Protein AF-A0A3D1UQC9-F1 (afdb_monomer)

Structure (mmCIF, N/CA/C/O backbone):
data_AF-A0A3D1UQC9-F1
#
_entry.id   AF-A0A3D1UQC9-F1
#
loop_
_atom_site.group_PDB
_atom_site.id
_atom_site.type_symbol
_atom_site.label_atom_id
_atom_site.label_alt_id
_atom_site.label_comp_id
_atom_site.label_asym_id
_atom_site.label_entity_id
_atom_site.label_seq_id
_atom_site.pdbx_PDB_ins_code
_atom_site.Cartn_x
_atom_site.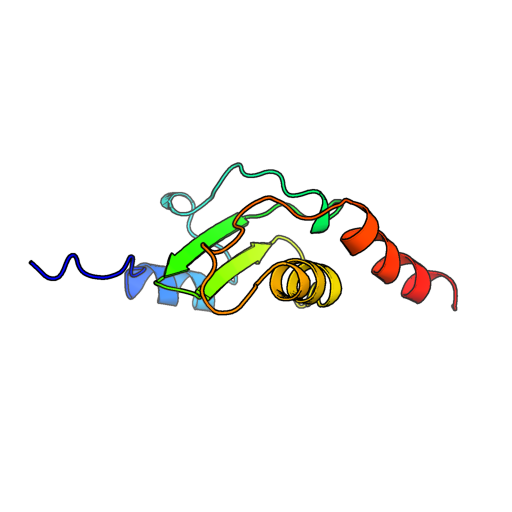Cartn_y
_atom_site.Cartn_z
_atom_site.occupancy
_atom_site.B_iso_or_equiv
_atom_site.auth_seq_id
_atom_site.auth_comp_id
_atom_site.auth_asym_id
_atom_site.auth_atom_id
_atom_site.pdbx_PDB_model_num
ATOM 1 N N . SER A 1 1 ? -24.812 -14.940 4.010 1.00 37.66 1 SER A N 1
ATOM 2 C CA . SER A 1 1 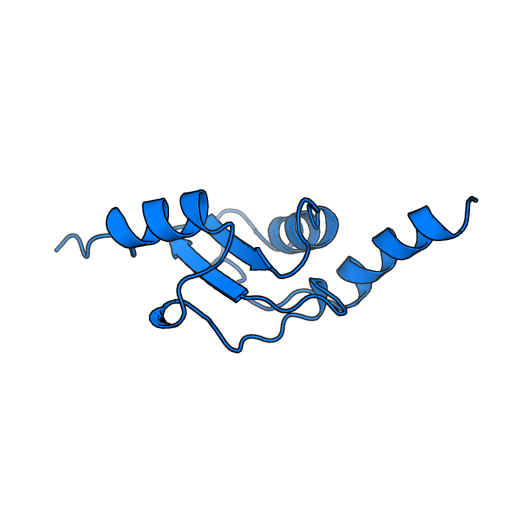? -24.217 -14.763 2.674 1.00 37.66 1 SER A CA 1
ATOM 3 C C . SER A 1 1 ? -22.754 -14.412 2.873 1.00 37.66 1 SER A C 1
ATOM 5 O O . SER A 1 1 ? -22.473 -13.305 3.316 1.00 37.66 1 SER A O 1
ATOM 7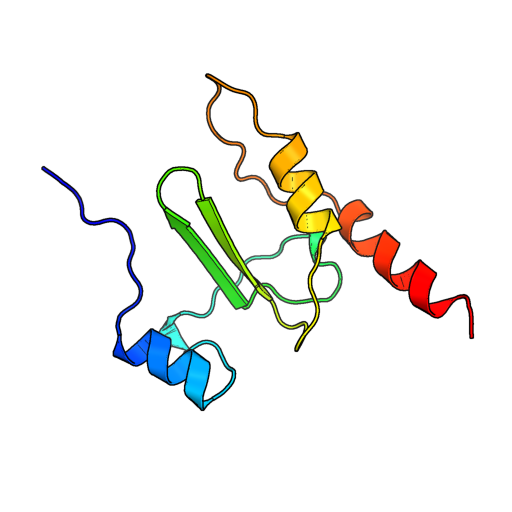 N N . PHE A 1 2 ? -21.843 -15.373 2.690 1.00 41.06 2 PHE A N 1
ATOM 8 C CA . PHE A 1 2 ? -20.404 -15.103 2.686 1.00 41.06 2 PHE A CA 1
ATOM 9 C C . PHE A 1 2 ? -20.093 -14.425 1.355 1.00 41.06 2 PHE A C 1
ATOM 11 O O . PHE A 1 2 ? -20.049 -15.075 0.314 1.00 41.06 2 PHE A O 1
ATOM 18 N N . ARG A 1 3 ? -19.979 -13.097 1.370 1.00 51.81 3 ARG A N 1
ATOM 19 C CA . ARG A 1 3 ? -19.418 -12.361 0.240 1.00 51.81 3 ARG A CA 1
ATOM 20 C C . ARG A 1 3 ? -17.945 -12.772 0.220 1.00 51.81 3 ARG A C 1
ATOM 22 O O . ARG A 1 3 ? -17.249 -12.464 1.178 1.00 51.81 3 ARG A O 1
ATOM 29 N N . GLY A 1 4 ? -17.530 -13.573 -0.764 1.00 55.84 4 GLY A N 1
ATOM 30 C CA . GLY A 1 4 ? -16.135 -14.000 -0.882 1.00 55.84 4 GLY A CA 1
ATOM 31 C C . GLY A 1 4 ? -15.225 -12.780 -0.776 1.00 55.84 4 GLY A C 1
ATOM 32 O O . GLY A 1 4 ? -15.518 -11.746 -1.381 1.00 55.84 4 GLY A O 1
ATOM 33 N N . GLU A 1 5 ? -14.199 -12.872 0.064 1.00 62.56 5 GLU A N 1
ATOM 34 C CA . GLU A 1 5 ? -13.209 -11.809 0.225 1.00 62.56 5 GLU A CA 1
ATOM 35 C C . GLU A 1 5 ? -12.641 -11.414 -1.146 1.00 62.56 5 GLU A C 1
ATOM 37 O O . GLU A 1 5 ? -12.547 -12.269 -2.032 1.00 62.56 5 GLU A O 1
ATOM 42 N N . PRO A 1 6 ? -12.269 -10.140 -1.356 1.00 67.06 6 PRO A N 1
ATOM 43 C CA . PRO A 1 6 ? -11.672 -9.713 -2.612 1.00 67.06 6 PRO A CA 1
ATOM 44 C C . PRO A 1 6 ? -10.364 -10.478 -2.850 1.00 67.06 6 PRO A C 1
ATOM 46 O O . PRO A 1 6 ? -9.328 -10.175 -2.263 1.00 67.06 6 PRO A O 1
ATOM 49 N N . GLN A 1 7 ? -10.434 -11.479 -3.724 1.00 78.81 7 GLN A N 1
ATOM 50 C CA . GLN A 1 7 ? -9.321 -12.325 -4.129 1.00 78.81 7 GLN A CA 1
ATOM 51 C C . GLN A 1 7 ? -8.867 -11.902 -5.530 1.00 78.81 7 GLN A C 1
ATOM 53 O O . GLN A 1 7 ? -9.696 -11.672 -6.412 1.00 78.81 7 GLN A O 1
ATOM 58 N N . ILE A 1 8 ? -7.556 -11.783 -5.744 1.00 89.31 8 ILE A N 1
ATOM 59 C CA . ILE A 1 8 ? -7.007 -11.688 -7.104 1.00 89.31 8 ILE A CA 1
ATOM 60 C C . ILE A 1 8 ? -7.056 -13.069 -7.759 1.00 89.31 8 ILE A C 1
ATOM 62 O O . ILE A 1 8 ? -6.904 -14.084 -7.076 1.00 89.31 8 ILE A O 1
ATOM 66 N N . SER A 1 9 ? -7.294 -13.123 -9.068 1.00 92.50 9 SER A N 1
ATOM 67 C CA . SER A 1 9 ? -7.317 -14.406 -9.768 1.00 92.50 9 SER A CA 1
ATOM 68 C C . SER A 1 9 ? -5.939 -15.076 -9.718 1.00 92.50 9 SER A C 1
ATOM 70 O O . SER A 1 9 ? -4.912 -14.415 -9.540 1.00 92.50 9 SER A O 1
ATOM 72 N N . TRP A 1 10 ? -5.906 -16.400 -9.878 1.00 93.88 10 TRP A N 1
ATOM 73 C CA . TRP A 1 10 ? -4.637 -17.122 -9.968 1.00 93.88 10 TRP A CA 1
ATOM 74 C C . TRP A 1 10 ? -3.806 -16.656 -11.170 1.00 93.88 10 TRP A C 1
ATOM 76 O O . TRP A 1 10 ? -2.595 -16.489 -11.047 1.00 93.88 10 TRP A O 1
ATOM 86 N N . ASP A 1 11 ? -4.457 -16.374 -12.300 1.00 96.44 11 ASP A N 1
ATOM 87 C CA . ASP A 1 11 ? -3.794 -15.869 -13.502 1.00 96.44 11 ASP A CA 1
ATOM 88 C C . ASP A 1 11 ? -3.156 -14.494 -13.262 1.00 96.44 11 ASP A C 1
ATOM 90 O O . ASP A 1 11 ? -2.019 -14.268 -13.672 1.00 96.44 11 ASP A O 1
ATOM 94 N N . ASP A 1 12 ? -3.829 -13.607 -12.523 1.00 96.00 12 ASP A N 1
ATOM 95 C CA . ASP A 1 12 ? -3.273 -12.304 -12.138 1.00 96.00 12 ASP A CA 1
ATOM 96 C C . ASP A 1 12 ? -2.084 -12.448 -11.188 1.00 96.00 12 ASP A C 1
ATOM 98 O O . ASP A 1 12 ? -1.062 -11.785 -11.370 1.00 96.00 12 ASP A O 1
ATOM 102 N N . ALA A 1 13 ? -2.191 -13.328 -10.188 1.00 93.88 13 ALA A N 1
ATOM 103 C CA . ALA A 1 13 ? -1.090 -13.606 -9.270 1.00 93.88 13 ALA A CA 1
ATOM 104 C C . ALA A 1 13 ? 0.127 -14.155 -10.030 1.00 93.88 13 ALA A C 1
ATOM 106 O O . ALA A 1 13 ? 1.256 -13.710 -9.814 1.00 93.88 13 ALA A O 1
ATOM 107 N N . MET A 1 14 ? -0.099 -15.068 -10.976 1.00 97.12 14 MET A N 1
ATOM 108 C CA . MET A 1 14 ? 0.972 -15.609 -11.802 1.00 97.12 14 MET A CA 1
ATOM 109 C C . MET A 1 14 ? 1.551 -14.584 -12.773 1.00 97.12 14 MET A C 1
ATOM 111 O O . MET A 1 14 ? 2.761 -14.585 -13.001 1.00 97.12 14 MET A O 1
ATOM 115 N N . TYR A 1 15 ? 0.724 -13.692 -13.319 1.00 96.88 15 TYR A N 1
ATOM 116 C CA . TYR A 1 15 ? 1.200 -12.568 -14.115 1.00 96.88 15 TYR A CA 1
ATOM 117 C C . TYR A 1 15 ? 2.133 -11.678 -13.292 1.00 96.88 15 TYR A C 1
ATOM 119 O O . TYR A 1 15 ? 3.215 -11.348 -13.777 1.00 96.88 15 TYR A O 1
ATOM 127 N N . MET A 1 16 ? 1.744 -11.331 -12.059 1.00 94.50 16 MET A N 1
ATOM 128 C CA . MET A 1 16 ? 2.561 -10.505 -11.164 1.00 94.50 16 MET A CA 1
ATOM 129 C C . MET A 1 16 ? 3.924 -11.132 -10.894 1.00 94.50 16 MET A C 1
ATOM 131 O O . MET A 1 16 ? 4.935 -10.453 -11.026 1.00 94.50 16 MET A O 1
ATOM 135 N N . VAL A 1 17 ? 3.961 -12.430 -10.580 1.00 94.06 17 VAL A N 1
ATOM 136 C CA . VAL A 1 17 ? 5.217 -13.155 -10.335 1.00 94.06 17 VAL A CA 1
ATOM 137 C C . VAL A 1 17 ? 6.080 -13.216 -11.594 1.00 94.06 17 VAL A C 1
ATOM 139 O O . VAL A 1 17 ? 7.279 -12.978 -11.530 1.00 94.06 17 VAL A O 1
ATOM 142 N N . LYS A 1 18 ? 5.487 -13.536 -12.749 1.00 97.00 18 LYS A N 1
ATOM 143 C CA . LYS A 1 18 ? 6.232 -13.733 -14.000 1.00 97.00 18 LYS A CA 1
ATOM 144 C C . LYS A 1 18 ? 6.815 -12.436 -14.563 1.00 97.00 18 LYS A C 1
ATOM 146 O O . LYS A 1 18 ? 7.878 -12.477 -15.173 1.00 97.00 18 LYS A O 1
ATOM 151 N N . ASN A 1 19 ? 6.080 -11.333 -14.450 1.00 95.12 19 ASN A N 1
ATOM 152 C CA . ASN A 1 19 ? 6.434 -10.066 -15.092 1.00 95.12 19 ASN A CA 1
ATOM 153 C C . ASN A 1 19 ? 6.977 -9.028 -14.106 1.00 95.12 19 ASN A C 1
ATOM 155 O O . ASN A 1 19 ? 7.281 -7.922 -14.538 1.00 95.12 19 ASN A O 1
ATOM 159 N N . GLU A 1 20 ? 7.029 -9.351 -12.808 1.00 93.12 20 GLU A N 1
ATOM 160 C CA . GLU A 1 20 ? 7.400 -8.418 -11.732 1.00 93.12 20 GLU A CA 1
ATOM 161 C C . GLU A 1 20 ? 6.584 -7.111 -11.794 1.00 93.12 20 GLU A C 1
ATOM 163 O O . GLU A 1 20 ? 7.060 -6.021 -11.489 1.00 93.12 20 GLU A O 1
ATOM 168 N N . ALA A 1 21 ? 5.325 -7.219 -12.232 1.00 93.00 21 ALA A N 1
ATOM 169 C CA . ALA A 1 21 ? 4.485 -6.079 -12.569 1.00 93.00 21 ALA A CA 1
ATOM 170 C C . ALA A 1 21 ? 3.013 -6.337 -12.244 1.00 93.00 21 ALA A C 1
ATOM 172 O O . ALA A 1 21 ? 2.483 -7.430 -12.443 1.00 93.00 21 ALA A O 1
ATOM 173 N N . VAL A 1 22 ? 2.313 -5.293 -11.806 1.00 94.69 22 VAL A N 1
ATOM 174 C CA . VAL A 1 22 ? 0.860 -5.341 -11.604 1.00 94.69 22 VAL A CA 1
ATOM 175 C C . VAL A 1 22 ? 0.152 -5.357 -12.974 1.00 94.69 22 VAL A C 1
ATOM 177 O O . VAL A 1 22 ? 0.441 -4.485 -13.795 1.00 94.69 22 VAL A O 1
ATOM 180 N N . PRO A 1 23 ? -0.782 -6.298 -13.241 1.00 96.25 23 PRO A N 1
ATOM 181 C CA . PRO A 1 23 ? -1.609 -6.287 -14.446 1.00 96.25 23 PRO A CA 1
ATOM 182 C C . PRO A 1 23 ? -2.348 -4.961 -14.617 1.00 96.25 23 PRO A C 1
ATOM 184 O O . PRO A 1 23 ? -2.851 -4.398 -13.644 1.00 96.25 23 PRO A O 1
ATOM 187 N N . GLU A 1 24 ? -2.476 -4.486 -15.855 1.00 96.06 24 GLU A N 1
ATOM 188 C CA . GLU A 1 24 ? -3.033 -3.159 -16.140 1.00 96.06 24 GLU A CA 1
ATOM 189 C C . GLU A 1 24 ? -4.443 -2.963 -15.559 1.00 96.06 24 GLU A C 1
ATOM 191 O O . GLU A 1 24 ? -4.733 -1.919 -14.974 1.00 96.06 24 GLU A O 1
ATOM 196 N N . HIS A 1 25 ? -5.303 -3.986 -15.623 1.00 95.12 25 HIS A N 1
ATOM 197 C CA . HIS A 1 25 ? -6.665 -3.926 -15.074 1.00 95.12 25 HIS A CA 1
ATOM 198 C C . HIS A 1 25 ? -6.721 -3.899 -13.541 1.00 95.12 25 HIS A C 1
ATOM 200 O O . HIS A 1 25 ? -7.780 -3.619 -12.977 1.00 95.12 25 HIS A O 1
ATOM 206 N N . LEU A 1 26 ? -5.613 -4.194 -12.857 1.00 95.44 26 LEU A N 1
ATOM 207 C CA . LEU A 1 26 ? -5.499 -4.122 -11.401 1.00 95.44 26 LEU A CA 1
ATOM 208 C C . LEU A 1 26 ? -4.843 -2.829 -10.911 1.00 95.44 26 LEU A C 1
ATOM 210 O O . LEU A 1 26 ? -4.894 -2.565 -9.705 1.00 95.44 26 LEU A O 1
ATOM 214 N N . LEU A 1 27 ? -4.275 -2.017 -11.808 1.00 95.38 27 LEU A N 1
ATOM 215 C CA . LEU A 1 27 ? -3.637 -0.758 -11.440 1.00 95.38 27 LEU A CA 1
ATOM 216 C C . LEU A 1 27 ? -4.634 0.205 -10.782 1.00 95.38 27 LEU A C 1
ATOM 218 O O . LEU A 1 27 ? -5.735 0.437 -11.284 1.00 95.38 27 LEU A O 1
ATOM 222 N N . CYS A 1 28 ? -4.226 0.827 -9.676 1.00 91.38 28 CYS A N 1
ATOM 223 C CA . CYS A 1 28 ? -4.958 1.929 -9.057 1.00 91.38 28 CYS A CA 1
ATOM 224 C C . CYS A 1 28 ? -4.296 3.287 -9.331 1.00 91.38 28 CYS A C 1
ATOM 226 O O . CYS A 1 28 ? -3.126 3.383 -9.701 1.00 91.38 28 CYS A O 1
ATOM 228 N N . LYS A 1 29 ? -5.072 4.360 -9.150 1.00 87.12 29 LYS A N 1
ATOM 229 C CA . LYS A 1 29 ? -4.616 5.757 -9.270 1.00 87.12 29 LYS A CA 1
ATOM 230 C C . LYS A 1 29 ? -4.582 6.464 -7.910 1.00 87.12 29 LYS A C 1
ATOM 232 O O . LYS A 1 29 ? -4.770 7.674 -7.840 1.00 87.12 29 LYS A O 1
ATOM 237 N N . GLU A 1 30 ? -4.424 5.700 -6.832 1.00 88.19 30 GLU A N 1
ATOM 238 C CA . GLU A 1 30 ? -4.358 6.254 -5.482 1.00 88.19 30 GLU A CA 1
ATOM 239 C C . GLU A 1 30 ? -3.056 7.027 -5.265 1.00 88.19 30 GLU A C 1
ATOM 241 O O . GLU A 1 30 ? -1.995 6.639 -5.753 1.00 88.19 30 GLU A O 1
ATOM 246 N N . ILE A 1 31 ? -3.157 8.114 -4.503 1.00 87.31 31 ILE A N 1
ATOM 247 C CA . ILE A 1 31 ? -2.019 8.893 -4.024 1.00 87.31 31 ILE A CA 1
ATOM 248 C C . ILE A 1 31 ? -1.970 8.704 -2.512 1.00 87.31 31 ILE A C 1
ATOM 250 O O . ILE A 1 31 ? -2.956 8.967 -1.822 1.00 87.31 31 ILE A O 1
ATOM 254 N N . ASP A 1 32 ? -0.831 8.246 -2.006 1.00 91.19 32 ASP A N 1
ATOM 255 C CA . ASP A 1 32 ? -0.602 8.061 -0.579 1.00 91.19 32 ASP A CA 1
ATOM 256 C C . ASP A 1 32 ? 0.720 8.735 -0.195 1.00 91.19 32 ASP A C 1
ATOM 258 O O . ASP A 1 32 ? 1.781 8.222 -0.553 1.00 91.19 32 ASP A O 1
ATOM 262 N N . PRO A 1 33 ? 0.678 9.887 0.503 1.00 92.25 33 PRO A N 1
ATOM 263 C CA . PRO A 1 33 ? 1.880 10.644 0.841 1.00 92.25 33 PRO A CA 1
ATOM 264 C C . PRO A 1 33 ? 2.917 9.838 1.627 1.00 92.25 33 PRO A C 1
ATOM 266 O O . PRO A 1 33 ? 4.102 10.143 1.541 1.00 92.25 33 PRO A O 1
ATOM 269 N N . ALA A 1 34 ? 2.501 8.791 2.348 1.00 90.81 34 ALA A N 1
ATOM 270 C CA . ALA A 1 34 ? 3.422 7.915 3.066 1.00 90.81 34 ALA A CA 1
ATOM 271 C C . ALA A 1 34 ? 4.393 7.143 2.158 1.00 90.81 34 ALA A C 1
ATOM 273 O O . ALA A 1 34 ? 5.384 6.617 2.655 1.00 90.81 34 ALA A O 1
ATOM 274 N N . PHE A 1 35 ? 4.128 7.082 0.850 1.00 89.81 35 PHE A N 1
ATOM 275 C CA . PHE A 1 35 ? 4.999 6.453 -0.147 1.00 89.81 35 PHE A CA 1
ATOM 276 C C . PHE A 1 35 ? 5.863 7.470 -0.913 1.00 89.81 35 PHE A C 1
ATOM 278 O O . PHE A 1 35 ? 6.635 7.080 -1.784 1.00 89.81 35 PHE A O 1
ATOM 285 N N . GLY A 1 36 ? 5.776 8.764 -0.582 1.00 87.25 36 GLY A N 1
ATOM 286 C CA . GLY A 1 36 ? 6.617 9.806 -1.171 1.00 87.25 36 GLY A CA 1
ATOM 287 C C . GLY A 1 36 ? 6.471 9.883 -2.689 1.00 87.25 36 GLY A C 1
ATOM 288 O O . GLY A 1 36 ? 5.372 10.079 -3.208 1.00 87.25 36 GLY A O 1
ATOM 289 N N . GLU A 1 37 ? 7.589 9.730 -3.396 1.00 87.00 37 GLU A N 1
ATOM 290 C CA . GLU A 1 37 ? 7.628 9.727 -4.862 1.00 87.00 37 GLU A CA 1
ATOM 291 C C . GLU A 1 37 ? 7.152 8.398 -5.472 1.00 87.00 37 GLU A C 1
ATOM 293 O O . GLU A 1 37 ? 6.842 8.342 -6.665 1.00 87.00 37 GLU A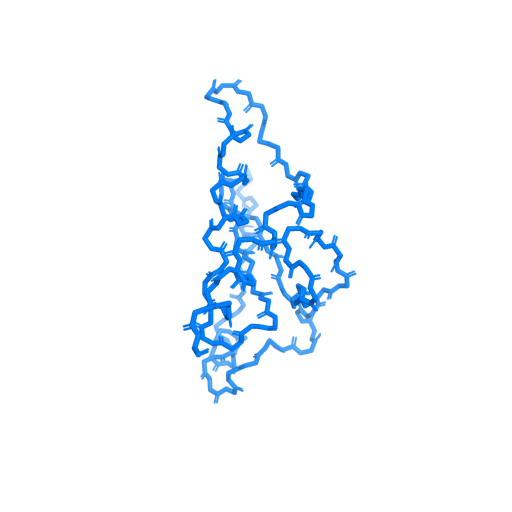 O 1
ATOM 298 N N . HIS A 1 38 ? 7.047 7.330 -4.675 1.00 89.06 38 HIS A N 1
ATOM 299 C CA . HIS A 1 38 ? 6.646 6.026 -5.182 1.00 89.06 38 HIS A CA 1
ATOM 300 C C . HIS A 1 38 ? 5.139 5.941 -5.379 1.00 89.06 38 HIS A C 1
ATOM 302 O O . HIS A 1 38 ? 4.324 6.127 -4.470 1.00 89.06 38 HIS A O 1
ATOM 308 N N . LYS A 1 39 ? 4.758 5.576 -6.599 1.00 91.19 39 LYS A N 1
ATOM 309 C CA . LYS A 1 39 ? 3.362 5.404 -6.973 1.00 91.19 39 LYS A CA 1
ATOM 310 C C . LYS A 1 39 ? 2.793 4.130 -6.357 1.00 91.19 39 LYS A C 1
ATOM 312 O O . LYS A 1 39 ? 3.342 3.047 -6.543 1.00 91.19 39 LYS A O 1
ATOM 317 N N . VAL A 1 40 ? 1.626 4.229 -5.724 1.00 93.75 40 VAL A N 1
ATOM 318 C CA . VAL A 1 40 ? 0.840 3.050 -5.339 1.00 93.75 40 VAL A CA 1
ATOM 319 C C . VAL A 1 40 ? 0.255 2.410 -6.602 1.00 93.75 40 VAL A C 1
ATOM 321 O O . VAL A 1 40 ? -0.597 2.991 -7.276 1.00 93.75 40 VAL A O 1
ATOM 324 N N . LEU A 1 41 ? 0.724 1.208 -6.936 1.00 95.00 41 LEU A N 1
ATOM 325 C CA . LEU A 1 41 ? 0.312 0.466 -8.129 1.00 95.00 41 LEU A CA 1
ATOM 326 C C . LEU A 1 41 ? -0.939 -0.363 -7.867 1.00 95.00 41 LEU A C 1
ATOM 328 O O . LEU A 1 41 ? -1.812 -0.448 -8.723 1.00 95.00 41 LEU A O 1
ATOM 332 N N . PHE A 1 42 ? -1.040 -0.961 -6.683 1.00 94.31 42 PHE A N 1
ATOM 333 C CA . PHE A 1 42 ? -2.157 -1.818 -6.312 1.00 94.31 42 PHE A CA 1
ATOM 334 C C . PHE A 1 42 ? -2.417 -1.748 -4.813 1.00 94.31 42 PHE A C 1
ATOM 336 O O . PHE A 1 42 ? -1.489 -1.777 -4.005 1.00 94.31 42 PHE A O 1
ATOM 343 N N . ARG A 1 43 ? -3.697 -1.717 -4.437 1.00 93.06 43 ARG A N 1
ATOM 344 C CA . ARG A 1 43 ? -4.128 -1.792 -3.044 1.00 93.06 43 ARG A CA 1
ATOM 345 C C . ARG A 1 43 ? -5.391 -2.622 -2.896 1.00 93.06 43 ARG A C 1
ATOM 347 O O . ARG A 1 43 ? -6.360 -2.453 -3.643 1.00 93.06 43 ARG A O 1
ATOM 354 N N . ARG A 1 44 ? -5.395 -3.520 -1.912 1.00 91.38 44 ARG A N 1
ATOM 355 C CA . ARG A 1 44 ? -6.578 -4.289 -1.511 1.00 91.38 44 ARG A CA 1
ATOM 356 C C . ARG A 1 44 ? -6.655 -4.414 -0.004 1.00 91.38 44 ARG A C 1
ATOM 358 O O . ARG A 1 44 ? -5.639 -4.428 0.685 1.00 91.38 44 ARG A O 1
ATOM 365 N N . VAL A 1 45 ? -7.888 -4.525 0.472 1.00 88.81 45 VAL A N 1
ATOM 366 C CA . VAL A 1 45 ? -8.221 -4.761 1.871 1.00 88.81 45 VAL A CA 1
ATOM 367 C C . VAL A 1 45 ? -9.001 -6.064 1.956 1.00 88.81 45 VAL A C 1
ATOM 369 O O . VAL A 1 45 ? -9.979 -6.231 1.230 1.00 88.81 45 VAL A O 1
ATOM 372 N N . SER A 1 46 ? -8.582 -6.965 2.841 1.00 86.50 46 SER A N 1
ATOM 373 C CA . SER A 1 46 ? -9.367 -8.132 3.246 1.00 86.50 46 SER A CA 1
ATOM 374 C C . SER A 1 46 ? -9.411 -8.175 4.766 1.00 86.50 46 SER A C 1
ATOM 376 O O . SER A 1 46 ? -8.370 -8.214 5.426 1.00 86.50 46 SER A O 1
ATOM 378 N N . ASN A 1 47 ? -10.621 -8.130 5.324 1.00 85.50 47 ASN A N 1
ATOM 379 C CA . ASN A 1 47 ? -10.856 -7.965 6.757 1.00 85.50 47 ASN A CA 1
ATOM 380 C C . ASN A 1 47 ? -10.012 -6.828 7.366 1.00 85.50 47 ASN A C 1
ATOM 382 O O . ASN A 1 47 ? -10.263 -5.652 7.107 1.00 85.50 47 ASN A O 1
ATOM 386 N N . ASN A 1 48 ? -8.993 -7.193 8.148 1.00 87.00 48 ASN A N 1
ATOM 387 C CA . ASN A 1 48 ? -8.139 -6.268 8.887 1.00 87.00 48 ASN A CA 1
ATOM 388 C C . ASN A 1 48 ? -6.754 -6.083 8.252 1.00 87.00 48 ASN A C 1
ATOM 390 O O . ASN A 1 48 ? -5.864 -5.502 8.868 1.00 87.00 48 ASN A O 1
ATOM 394 N N . VAL A 1 49 ? -6.556 -6.605 7.042 1.00 86.25 49 VAL A N 1
ATOM 395 C CA . VAL A 1 49 ? -5.274 -6.600 6.338 1.00 86.25 49 VAL A CA 1
ATOM 396 C C . VAL A 1 49 ? -5.377 -5.717 5.107 1.00 86.25 49 VAL A C 1
ATOM 398 O O . VAL A 1 49 ? -6.327 -5.831 4.333 1.00 86.25 49 VAL A O 1
ATOM 401 N N . ARG A 1 50 ? -4.365 -4.870 4.898 1.00 90.00 50 ARG A N 1
ATOM 402 C CA . ARG A 1 50 ? -4.172 -4.111 3.662 1.00 90.00 50 ARG A CA 1
ATOM 403 C C . ARG A 1 50 ? -2.878 -4.528 2.988 1.00 90.00 50 ARG A C 1
ATOM 405 O O . ARG A 1 50 ? -1.809 -4.379 3.568 1.00 90.00 50 ARG A O 1
ATOM 412 N N . LEU A 1 51 ? -2.987 -4.987 1.746 1.00 91.25 51 LEU A N 1
ATOM 413 C CA . LEU A 1 51 ? -1.852 -5.191 0.854 1.00 91.25 51 LEU A CA 1
ATOM 414 C C . LEU A 1 51 ? -1.694 -3.946 -0.016 1.00 91.25 51 LEU A C 1
ATOM 416 O O . LEU A 1 51 ? -2.666 -3.491 -0.620 1.00 91.25 51 LEU A O 1
ATOM 420 N N . THR A 1 52 ? -0.480 -3.403 -0.070 1.00 92.56 52 THR A N 1
ATOM 421 C CA . THR A 1 52 ? -0.108 -2.311 -0.974 1.00 92.56 52 THR A CA 1
ATOM 422 C C . THR A 1 52 ? 1.126 -2.735 -1.760 1.00 92.56 52 THR A C 1
ATOM 424 O O . THR A 1 52 ? 2.119 -3.119 -1.154 1.00 92.56 52 THR A O 1
ATOM 427 N N . ILE A 1 53 ? 1.053 -2.659 -3.088 1.00 92.88 53 ILE A N 1
ATOM 428 C CA . ILE A 1 53 ? 2.200 -2.770 -3.995 1.00 92.88 53 ILE A CA 1
ATOM 429 C C . ILE A 1 53 ? 2.441 -1.373 -4.557 1.00 92.88 53 ILE A C 1
ATOM 431 O O . ILE A 1 53 ? 1.506 -0.724 -5.037 1.00 92.88 53 ILE A O 1
ATOM 435 N N . PHE A 1 54 ? 3.679 -0.911 -4.485 1.00 92.31 54 PHE A N 1
ATOM 436 C CA . PHE A 1 54 ? 4.108 0.398 -4.956 1.00 92.31 54 PHE A CA 1
ATOM 437 C C . PHE A 1 54 ? 5.325 0.248 -5.868 1.00 92.31 54 PHE A C 1
ATOM 439 O O . PHE A 1 54 ? 5.981 -0.791 -5.878 1.00 92.31 54 PHE A O 1
ATOM 446 N N . ASP A 1 55 ? 5.596 1.280 -6.656 1.00 89.69 55 ASP A N 1
ATOM 447 C CA . ASP A 1 55 ? 6.698 1.318 -7.615 1.00 89.69 55 ASP A CA 1
ATOM 448 C C . ASP A 1 55 ? 8.040 1.598 -6.918 1.00 89.69 55 ASP A C 1
ATOM 450 O O . ASP A 1 55 ? 8.589 2.691 -7.020 1.00 89.69 55 ASP A O 1
ATOM 454 N N . GLY A 1 56 ? 8.511 0.638 -6.118 1.00 83.38 56 GLY A N 1
ATOM 455 C CA . GLY A 1 56 ? 9.751 0.716 -5.332 1.00 83.38 56 GLY A CA 1
ATOM 456 C C . GLY A 1 56 ? 10.705 -0.456 -5.562 1.00 83.38 56 GLY A C 1
ATOM 457 O O . GLY A 1 56 ? 11.612 -0.672 -4.768 1.00 83.38 56 GLY A O 1
ATOM 458 N N . ASN A 1 57 ? 10.506 -1.233 -6.633 1.00 79.31 57 ASN A N 1
ATOM 459 C CA . ASN A 1 57 ? 11.325 -2.407 -6.946 1.00 79.31 57 ASN A CA 1
ATOM 460 C C . ASN A 1 57 ? 11.337 -3.427 -5.779 1.00 79.31 57 ASN A C 1
ATOM 462 O O . ASN A 1 57 ? 10.288 -3.986 -5.463 1.00 79.31 57 ASN A O 1
ATOM 466 N N . HIS A 1 58 ? 12.481 -3.653 -5.125 1.00 75.88 58 HIS A N 1
ATOM 467 C CA . HIS A 1 58 ? 12.630 -4.579 -3.993 1.00 75.88 58 HIS A CA 1
ATOM 468 C C . HIS A 1 58 ? 12.578 -3.885 -2.617 1.00 75.88 58 HIS A C 1
ATOM 470 O O . HIS A 1 58 ? 12.924 -4.503 -1.608 1.00 75.88 58 HIS A O 1
ATOM 476 N N . ASP A 1 59 ? 12.157 -2.620 -2.558 1.00 80.44 59 ASP A N 1
ATOM 477 C CA . ASP A 1 59 ? 12.122 -1.861 -1.311 1.00 80.44 59 ASP A CA 1
ATOM 478 C C . ASP A 1 59 ? 10.895 -2.197 -0.457 1.00 80.44 59 ASP A C 1
ATOM 480 O O . ASP A 1 59 ? 9.790 -2.447 -0.948 1.00 80.44 59 ASP A O 1
ATOM 484 N N . LEU A 1 60 ? 11.081 -2.135 0.861 1.00 80.75 60 LEU A N 1
ATOM 485 C CA . LEU A 1 60 ? 10.000 -2.168 1.836 1.00 80.75 60 LEU A CA 1
ATOM 486 C C . LEU A 1 60 ? 9.876 -0.795 2.496 1.00 80.75 60 LEU A C 1
ATOM 488 O O . LEU A 1 60 ? 10.791 -0.326 3.167 1.00 80.75 60 LEU A O 1
ATOM 492 N N . TYR A 1 61 ? 8.708 -0.169 2.361 1.00 84.31 61 TYR A N 1
ATOM 493 C CA . TYR A 1 61 ? 8.386 1.083 3.048 1.00 84.3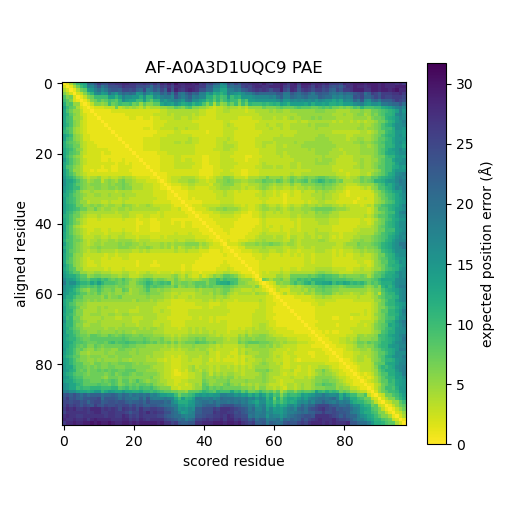1 61 TYR A CA 1
ATOM 494 C C . TYR A 1 61 ? 7.900 0.791 4.475 1.00 84.31 61 TYR A C 1
ATOM 496 O O . TYR A 1 61 ? 6.711 0.891 4.790 1.00 84.31 61 TYR A O 1
ATOM 504 N N . GLU A 1 62 ? 8.832 0.384 5.341 1.00 85.56 62 GLU A N 1
ATOM 505 C CA . GLU A 1 62 ? 8.552 -0.020 6.727 1.00 85.56 62 GLU A CA 1
ATOM 506 C C . GLU A 1 62 ? 7.805 1.066 7.499 1.00 85.56 62 GLU A C 1
ATOM 508 O O . GLU A 1 62 ? 6.812 0.783 8.165 1.00 85.56 62 GLU A O 1
ATOM 513 N N . GLN A 1 63 ? 8.216 2.324 7.347 1.00 87.06 63 GLN A N 1
ATOM 514 C CA . GLN A 1 63 ? 7.608 3.433 8.069 1.00 87.06 63 GLN A CA 1
ATOM 515 C C . GLN A 1 63 ? 6.171 3.715 7.614 1.00 87.06 63 GLN A C 1
ATOM 517 O O . GLN A 1 63 ? 5.318 4.013 8.447 1.00 87.06 63 GLN A O 1
ATOM 522 N N . ALA A 1 64 ? 5.850 3.537 6.328 1.00 89.06 64 ALA A N 1
ATOM 523 C CA . ALA A 1 64 ? 4.469 3.622 5.848 1.00 89.06 64 ALA A CA 1
ATOM 524 C C . ALA A 1 64 ? 3.594 2.504 6.447 1.00 89.06 64 ALA A C 1
ATOM 526 O O . ALA A 1 64 ? 2.424 2.723 6.779 1.00 89.06 64 ALA A O 1
ATOM 527 N N . ALA A 1 65 ? 4.161 1.305 6.622 1.00 89.00 65 ALA A N 1
ATOM 528 C CA . ALA A 1 65 ? 3.476 0.188 7.264 1.00 89.00 65 ALA A CA 1
ATOM 529 C C . ALA A 1 65 ? 3.289 0.413 8.776 1.00 89.00 65 ALA A C 1
ATOM 531 O O . ALA A 1 65 ? 2.185 0.212 9.290 1.00 89.00 65 ALA A O 1
ATOM 532 N N . LEU A 1 66 ? 4.335 0.860 9.480 1.00 90.62 66 LEU A N 1
ATOM 533 C CA . LEU A 1 66 ? 4.313 1.140 10.918 1.00 90.62 66 LEU A CA 1
ATOM 534 C C . LEU A 1 66 ? 3.405 2.320 11.256 1.00 90.62 66 LEU A C 1
ATOM 536 O O . LEU A 1 66 ? 2.627 2.233 12.205 1.00 90.62 66 LEU A O 1
ATOM 540 N N . GLU A 1 67 ? 3.435 3.391 10.464 1.00 91.12 67 GLU A N 1
ATOM 541 C CA . GLU A 1 67 ? 2.520 4.519 10.615 1.00 91.12 67 GLU A CA 1
ATOM 542 C C . GLU A 1 67 ? 1.071 4.053 10.481 1.00 91.12 67 GLU A C 1
ATOM 544 O O . GLU A 1 67 ? 0.240 4.365 11.340 1.00 91.12 67 GLU A O 1
ATOM 549 N N . TRP A 1 68 ? 0.762 3.239 9.466 1.00 91.56 68 TRP A N 1
ATOM 550 C CA . TRP A 1 68 ? -0.582 2.699 9.324 1.00 91.56 68 TRP A CA 1
ATOM 551 C C . TRP A 1 68 ? -0.965 1.845 10.530 1.00 91.56 68 TRP A C 1
ATOM 553 O O . TRP A 1 68 ? -2.052 2.029 11.078 1.00 91.56 68 TRP A O 1
ATOM 563 N N . LEU A 1 69 ? -0.077 0.955 10.978 1.00 91.25 69 LEU A N 1
ATOM 564 C CA . LEU A 1 69 ? -0.329 0.087 12.125 1.00 91.25 69 LEU A CA 1
ATOM 565 C C . LEU A 1 69 ? -0.552 0.889 13.417 1.00 91.25 69 LEU A C 1
ATOM 567 O O . LEU A 1 69 ? -1.448 0.557 14.191 1.00 91.25 69 LEU A O 1
ATOM 571 N N . SER A 1 70 ? 0.199 1.975 13.621 1.00 92.62 70 SER A N 1
ATOM 572 C CA . SER A 1 70 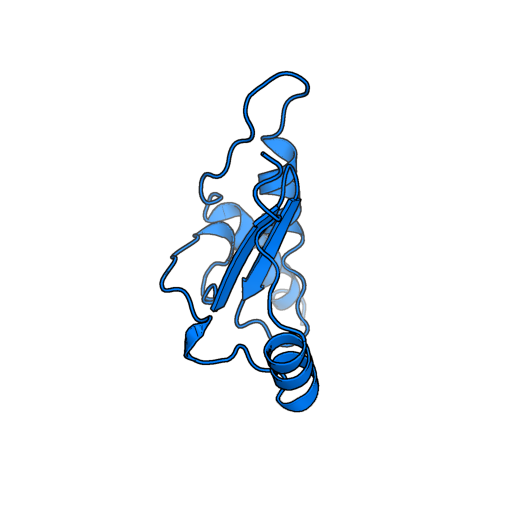? 0.120 2.825 14.818 1.00 92.62 70 SER A CA 1
ATOM 573 C C . SER A 1 70 ? -1.257 3.467 15.030 1.00 92.62 70 SER A C 1
ATOM 575 O O . SER A 1 70 ? -1.631 3.789 16.157 1.00 92.62 70 SER A O 1
ATOM 577 N N . ARG A 1 71 ? -2.040 3.617 13.954 1.00 92.06 71 ARG A N 1
ATOM 578 C CA . ARG A 1 71 ? -3.390 4.198 13.979 1.00 92.06 71 ARG A CA 1
ATOM 579 C C . ARG A 1 71 ? -4.480 3.190 14.334 1.00 92.06 71 ARG A C 1
ATOM 581 O O . ARG A 1 71 ? -5.636 3.581 14.491 1.00 92.06 71 ARG A O 1
ATOM 588 N N . GLN A 1 72 ? -4.145 1.904 14.434 1.00 93.12 72 GLN A N 1
ATOM 5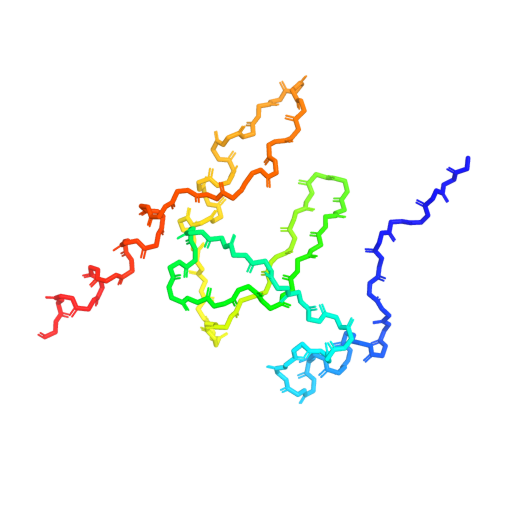89 C CA . GLN A 1 72 ? -5.126 0.849 14.660 1.00 93.12 72 GLN A CA 1
A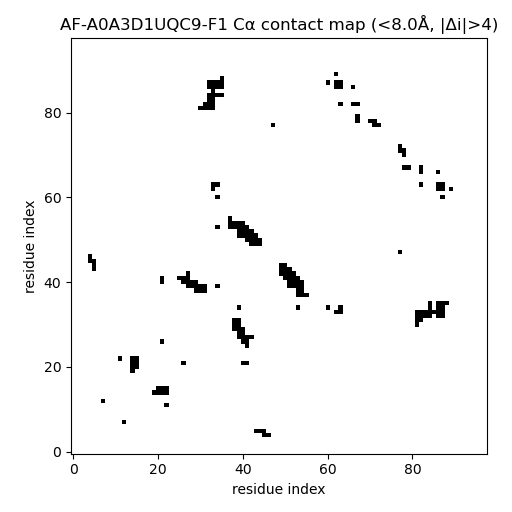TOM 590 C C . GLN A 1 72 ? -5.330 0.610 16.153 1.00 93.12 72 GLN A C 1
ATOM 592 O O . GLN A 1 72 ? -4.392 0.333 16.897 1.00 93.12 72 GLN A O 1
ATOM 597 N N . ILE A 1 73 ? -6.586 0.691 16.595 1.00 92.88 73 ILE A N 1
ATOM 598 C CA . ILE A 1 73 ? -6.965 0.531 18.001 1.00 92.88 73 ILE A CA 1
ATOM 599 C C . ILE A 1 73 ? -7.926 -0.648 18.121 1.00 92.88 73 ILE A C 1
ATOM 601 O O . ILE A 1 73 ? -8.938 -0.728 17.422 1.00 92.88 73 ILE A O 1
ATOM 605 N N . LYS A 1 74 ? -7.636 -1.572 19.043 1.00 89.88 74 LYS A N 1
ATOM 606 C CA . LYS A 1 74 ? -8.496 -2.733 19.300 1.00 89.88 74 LYS A CA 1
ATOM 607 C C . LYS A 1 74 ? -9.911 -2.277 19.674 1.00 89.88 74 LYS A C 1
ATOM 609 O O . LYS A 1 74 ? -10.092 -1.510 20.614 1.00 89.88 74 LYS A O 1
ATOM 614 N N . GLY A 1 75 ? -10.910 -2.798 18.964 1.00 91.94 75 GLY A N 1
ATOM 615 C CA . GLY A 1 75 ? -12.321 -2.471 19.193 1.00 91.94 75 GLY A CA 1
ATOM 616 C C . GLY A 1 75 ? -12.796 -1.177 18.525 1.00 91.94 75 GLY A C 1
ATOM 617 O O . GLY A 1 75 ? -13.974 -0.855 18.647 1.00 91.94 75 GLY A O 1
ATOM 618 N N . GLN A 1 76 ? -11.924 -0.462 17.807 1.00 92.25 76 GLN A N 1
ATOM 619 C CA . GLN A 1 76 ? -12.300 0.669 16.958 1.00 92.25 76 GLN A CA 1
ATOM 620 C C . GLN A 1 76 ? -12.343 0.253 15.480 1.00 92.25 76 GLN A C 1
ATOM 622 O O . GLN A 1 76 ? -11.665 -0.706 15.094 1.00 92.25 76 GLN A O 1
ATOM 627 N N . PRO A 1 77 ? -13.120 0.958 14.637 1.00 91.19 77 PRO A N 1
ATOM 628 C CA . PRO A 1 77 ? -13.031 0.801 13.191 1.00 91.19 77 PRO A CA 1
ATOM 629 C C . PRO A 1 77 ? -11.601 1.046 12.697 1.00 91.19 77 PRO A C 1
ATOM 631 O O . PRO A 1 77 ? -10.915 1.946 13.182 1.00 91.19 77 PRO A O 1
ATOM 634 N N . ILE A 1 78 ? -11.165 0.259 11.714 1.00 91.81 78 ILE A N 1
ATOM 635 C CA . ILE A 1 78 ? -9.825 0.384 11.133 1.00 91.81 78 ILE A CA 1
ATOM 636 C C . ILE A 1 78 ? -9.707 1.714 10.398 1.00 91.81 78 ILE A C 1
ATOM 638 O O . ILE A 1 78 ? -10.558 2.065 9.576 1.00 91.81 78 ILE A O 1
ATOM 642 N N . SER A 1 79 ? -8.621 2.435 10.664 1.00 91.19 79 SER A N 1
ATOM 643 C CA . SER A 1 79 ? -8.291 3.645 9.923 1.00 91.19 79 SER A CA 1
ATOM 644 C C . SER A 1 79 ? -7.627 3.269 8.602 1.00 91.19 79 SER A C 1
ATOM 646 O O . SER A 1 79 ? -6.496 2.776 8.571 1.00 91.19 79 SER A O 1
ATOM 648 N N . TRP A 1 80 ? -8.340 3.502 7.500 1.00 90.38 80 TRP A N 1
ATOM 649 C CA . TRP A 1 80 ? -7.855 3.255 6.137 1.00 90.38 80 TRP A CA 1
ATOM 650 C C . TRP A 1 80 ? -7.267 4.491 5.454 1.00 90.38 80 TRP A C 1
ATOM 652 O O . TRP A 1 80 ? -6.867 4.404 4.293 1.00 90.38 80 TRP A O 1
ATOM 662 N N . ALA A 1 81 ? -7.208 5.626 6.153 1.00 89.62 81 ALA A N 1
ATOM 663 C CA . ALA A 1 81 ? -6.705 6.872 5.593 1.00 89.62 81 ALA A CA 1
ATOM 664 C C . ALA A 1 81 ? -5.255 6.724 5.073 1.00 89.62 81 ALA A C 1
ATOM 666 O O . ALA A 1 81 ? -4.469 5.948 5.641 1.00 89.62 81 ALA A O 1
ATOM 667 N N . PRO A 1 82 ? -4.873 7.475 4.024 1.00 88.06 82 PRO A N 1
ATOM 668 C CA . PRO A 1 82 ? -3.473 7.631 3.632 1.00 88.06 82 PRO A CA 1
ATOM 669 C C . PRO A 1 82 ? -2.605 8.054 4.820 1.00 88.06 82 PRO A C 1
ATOM 671 O O . PRO A 1 82 ? -3.106 8.656 5.777 1.00 88.06 82 PRO A O 1
ATOM 674 N N . GLY A 1 83 ? -1.328 7.687 4.807 1.00 86.69 83 GLY A N 1
ATOM 675 C CA . GLY A 1 83 ? -0.396 8.126 5.846 1.00 86.69 83 GLY A CA 1
ATOM 676 C C . GLY A 1 83 ? 0.161 9.531 5.558 1.00 86.69 83 GLY A C 1
ATOM 677 O O . GLY A 1 83 ? 0.001 10.056 4.452 1.00 86.69 83 GLY A O 1
ATOM 678 N N . PRO A 1 84 ? 0.793 10.181 6.547 1.00 90.25 84 PRO A N 1
ATOM 679 C CA . PRO A 1 84 ? 1.456 11.464 6.376 1.00 90.25 84 PRO A CA 1
ATOM 680 C C . PRO A 1 84 ? 2.730 11.326 5.535 1.00 90.25 84 PRO A C 1
ATOM 682 O O . PRO A 1 84 ? 3.412 10.303 5.572 1.00 90.25 84 PRO A O 1
ATOM 685 N N . ALA A 1 85 ? 3.110 12.412 4.857 1.00 86.81 85 ALA A N 1
ATOM 686 C CA . ALA A 1 85 ? 4.347 12.482 4.074 1.00 86.81 85 ALA A CA 1
ATOM 687 C C . ALA A 1 85 ? 5.617 12.231 4.907 1.00 86.81 85 ALA A C 1
ATOM 689 O O . ALA A 1 85 ? 6.628 11.796 4.369 1.00 86.81 85 ALA A O 1
ATOM 690 N N . SER A 1 86 ? 5.564 12.449 6.227 1.00 83.69 86 SER A N 1
ATOM 691 C CA . SER A 1 86 ? 6.685 12.171 7.129 1.00 83.69 86 SER A CA 1
ATOM 692 C C . SER A 1 86 ? 7.118 10.707 7.112 1.00 83.69 86 SER A C 1
ATOM 694 O O . SER A 1 86 ? 8.284 10.430 7.357 1.00 83.69 86 SER A O 1
ATOM 696 N N . ALA A 1 87 ? 6.215 9.776 6.787 1.00 84.00 87 ALA A N 1
ATOM 697 C CA . ALA A 1 87 ? 6.564 8.364 6.684 1.00 84.00 87 ALA A CA 1
ATOM 698 C C . ALA A 1 87 ? 7.486 8.052 5.489 1.00 84.00 87 ALA A C 1
ATOM 700 O O . ALA A 1 87 ? 8.159 7.028 5.506 1.00 84.00 87 ALA A O 1
ATOM 701 N N . ALA A 1 88 ? 7.553 8.931 4.485 1.00 81.69 88 ALA A N 1
ATOM 702 C CA . ALA A 1 88 ? 8.431 8.767 3.329 1.00 81.69 88 ALA A CA 1
ATOM 703 C C . ALA A 1 88 ? 9.834 9.377 3.527 1.00 81.69 88 ALA A C 1
ATOM 705 O O . ALA A 1 88 ? 10.749 9.057 2.775 1.00 81.69 88 ALA A O 1
ATOM 706 N N . LEU A 1 89 ? 10.022 10.260 4.518 1.00 70.62 89 LEU A N 1
ATOM 707 C CA . LEU A 1 89 ? 11.257 11.045 4.679 1.00 70.62 89 LEU A CA 1
ATOM 708 C C . LEU A 1 89 ? 12.421 10.254 5.302 1.00 70.62 89 LEU A C 1
ATOM 710 O O . LEU A 1 89 ? 13.580 10.593 5.074 1.00 70.62 89 LEU A O 1
ATOM 714 N N . ASP A 1 90 ? 12.144 9.186 6.052 1.00 58.69 90 ASP A N 1
ATOM 715 C CA . ASP A 1 90 ? 13.185 8.426 6.762 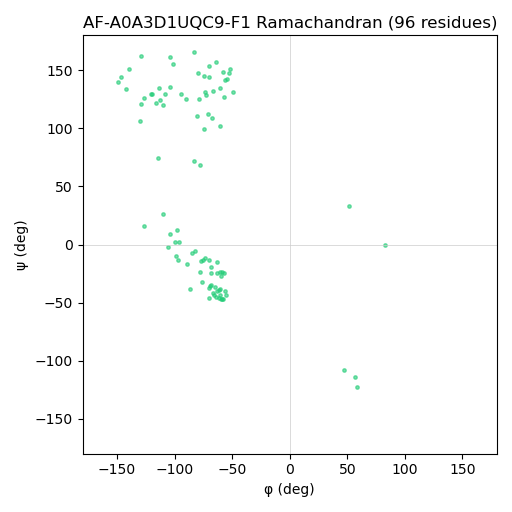1.00 58.69 90 ASP A CA 1
ATOM 716 C C . ASP A 1 90 ? 14.061 7.553 5.833 1.00 58.69 90 ASP A C 1
ATOM 718 O O . ASP A 1 90 ? 15.133 7.107 6.243 1.00 58.69 90 ASP A O 1
ATOM 722 N N . LEU A 1 91 ? 13.683 7.359 4.560 1.00 54.44 91 LEU A N 1
ATOM 723 C CA . LEU A 1 91 ? 14.520 6.657 3.573 1.00 54.44 91 LEU A CA 1
ATOM 724 C C . LEU A 1 91 ? 15.689 7.506 3.044 1.00 54.44 91 LEU A C 1
ATOM 726 O O . LEU A 1 91 ? 16.760 6.956 2.779 1.00 54.44 91 LEU A O 1
ATOM 730 N N . ASP A 1 92 ? 15.534 8.831 2.941 1.00 53.25 92 ASP A N 1
ATOM 731 C CA . ASP A 1 92 ? 16.591 9.722 2.424 1.00 53.25 92 ASP A CA 1
ATOM 732 C C . ASP A 1 92 ? 17.791 9.816 3.387 1.00 53.25 92 ASP A C 1
ATOM 734 O O . ASP A 1 92 ? 18.942 9.974 2.988 1.00 53.25 92 ASP A O 1
ATOM 738 N N . SER A 1 93 ? 17.570 9.566 4.679 1.00 48.97 93 SER A N 1
ATOM 739 C CA . SER A 1 93 ? 18.654 9.517 5.672 1.00 48.97 93 SER A CA 1
ATOM 740 C C . SER A 1 93 ? 19.659 8.385 5.408 1.00 48.97 93 SER A C 1
ATOM 742 O O . SER A 1 93 ? 20.825 8.500 5.782 1.00 48.97 93 SER A O 1
ATOM 744 N N . SER A 1 94 ? 19.243 7.326 4.703 1.00 47.00 94 SER A N 1
ATOM 745 C CA . SER A 1 94 ? 20.124 6.225 4.278 1.00 47.00 94 SER A CA 1
ATOM 746 C C . SER A 1 94 ? 21.026 6.608 3.094 1.00 47.00 94 SER A C 1
ATOM 748 O O . SER A 1 94 ? 21.979 5.895 2.786 1.00 47.00 94 SER A O 1
ATOM 750 N N . LYS A 1 95 ? 20.740 7.732 2.419 1.00 49.69 95 LYS A N 1
ATOM 751 C CA . LYS A 1 95 ? 21.526 8.293 1.306 1.00 49.69 95 LYS A CA 1
ATOM 752 C C . LYS A 1 95 ? 22.488 9.400 1.755 1.00 49.69 95 LYS A C 1
ATOM 754 O O . LYS A 1 95 ? 23.385 9.742 0.992 1.00 49.69 95 LYS A O 1
ATOM 759 N N . LEU A 1 96 ? 22.351 9.930 2.977 1.00 44.00 96 LEU A N 1
ATOM 760 C CA . LEU A 1 96 ? 23.248 10.962 3.524 1.00 44.00 96 LEU A CA 1
ATOM 761 C C . LEU A 1 96 ? 24.560 10.420 4.120 1.00 44.00 96 LEU A C 1
ATOM 763 O O . LEU A 1 96 ? 25.435 11.209 4.477 1.00 44.00 96 LEU A O 1
ATOM 767 N N . THR A 1 97 ? 24.737 9.100 4.207 1.00 41.97 97 THR A N 1
ATOM 768 C CA . THR A 1 97 ? 26.008 8.478 4.605 1.00 41.97 97 THR A CA 1
ATOM 769 C C . THR A 1 97 ? 26.599 7.678 3.445 1.00 41.97 97 THR A C 1
ATOM 771 O O . THR A 1 97 ? 26.543 6.449 3.438 1.00 41.97 97 THR A O 1
ATOM 774 N N . SER A 1 98 ? 27.158 8.366 2.449 1.00 38.19 98 SER A N 1
ATOM 775 C CA . SER A 1 98 ? 28.114 7.785 1.500 1.00 38.19 98 SER A CA 1
ATOM 776 C C . SER A 1 98 ? 29.181 8.793 1.113 1.00 38.19 98 SER A C 1
ATOM 778 O O . SER A 1 98 ? 28.907 10.010 1.180 1.00 38.19 98 SER A O 1
#

Mean predicted aligned error: 7.01 Å

Radius of gyration: 15.3 Å; Cα contacts (8 Å, |Δi|>4): 105; chains: 1; bounding box: 52×30×35 Å

Secondary structure (DSSP, 8-state):
---------HHHHHHHHHHTS--GGG------GGGTTS-EEEEEEETTEEEEEES-TT---HHHHHHHHHT--TTSPP--PPPPTHHHHTTGGGTS--

pLDDT: mean 83.87, std 15.41, range [37.66, 97.12]

Sequence (98 aa):
SFRGEPQISWDDAMYMVKNEAVPEHLLCKEIDPAFGEHKVLFRRVSNNVRLTIFDGNHDLYEQAALEWLSRQIKGQPISWAPGPASAALDLDSSKLTS

Solvent-accessible surface area (backbone atoms only — not comparable to full-atom values): 6218 Å² total; per-residue (Å²): 132,86,75,76,68,85,69,80,53,69,68,56,54,50,44,26,70,76,64,77,40,79,54,78,92,60,53,49,90,59,84,41,41,15,46,53,90,37,49,42,39,32,77,51,65,49,96,94,45,74,54,74,44,53,64,53,86,92,65,76,66,59,48,37,53,50,56,50,54,72,64,53,49,94,95,52,83,78,66,79,70,68,49,58,51,71,39,36,55,69,62,58,62,70,66,73,74,120

Foldseek 3Di:
DPPDFDDDDPVQVVCCVVVVDHPPVQADQDDALLQPPWAFGHWGDGDQDIDTDTPPRPDDLVLQVVQLVVQDDPPDPRDPDGGHNVSNPVVVVVVVPD